Protein AF-A0A7I8DFU7-F1 (afdb_monomer_lite)

Radius of gyration: 16.45 Å; chains: 1; bounding box: 30×27×47 Å

pLDDT: mean 86.19, std 8.22, range [53.94, 96.5]

InterPro domains:
  IPR001036 Acriflavin resistance protein [PF00873] (8-87)
  IPR001036 Acriflavin resistance protein [PR00702] (4-27)
  IPR001036 Acriflavin resistance protein [PR00702] (31-52)
  IPR001036 Acriflavin resistance protein [PR00702] (59-83)
  IPR001036 Acriflavin resistance protein [PTHR32063] (1-92)

Secondary structure (DSSP, 8-s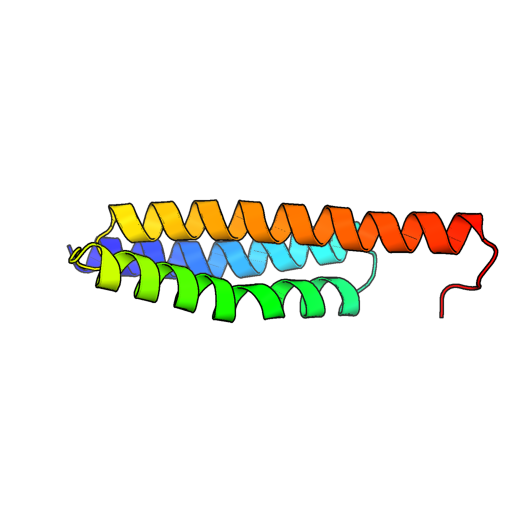tate):
-HHHHHHHHHHHHHHHHHHHHHHHHHHS-SHHHHHHHTTHHHHHHHHHHHHHHTT----HHHHHHHHHHHHHHHHHHHHHHHHHHHHHHHTT----

Sequence (96 aa):
MADSFISLGLALILSIVLVYMAMAGQFESLSSPFIIMFSIPPTFIGVVVGLLIMGKPLSIMALIGYILLVGIVVNNAIVLIDGDRRRRMKRGFPAN

Structure (mmCIF, N/CA/C/O backbone):
data_AF-A0A7I8DFU7-F1
#
_entry.id   AF-A0A7I8DFU7-F1
#
loop_
_atom_site.group_PDB
_atom_site.id
_atom_site.type_symbol
_atom_site.label_atom_id
_atom_site.l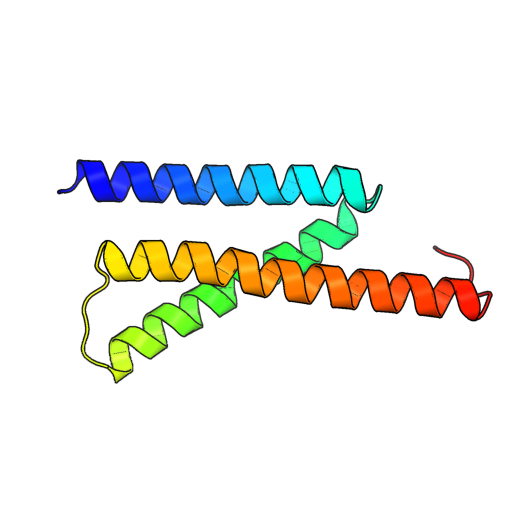abel_alt_id
_atom_site.label_comp_id
_atom_site.label_asym_id
_atom_site.label_entity_id
_atom_site.label_seq_id
_atom_site.pdbx_PDB_ins_code
_atom_site.Cartn_x
_atom_site.Cartn_y
_atom_site.Cartn_z
_atom_site.occupancy
_atom_site.B_iso_or_equiv
_atom_site.auth_seq_id
_atom_site.auth_comp_id
_atom_site.auth_asym_id
_atom_site.auth_atom_id
_atom_site.pdbx_PDB_model_num
ATOM 1 N N . MET A 1 1 ? -7.552 10.732 20.963 1.00 62.31 1 MET A N 1
ATOM 2 C CA . MET A 1 1 ? -7.575 9.412 20.276 1.00 62.31 1 MET A CA 1
ATOM 3 C C . MET A 1 1 ? -7.953 9.565 18.810 1.00 62.31 1 MET A C 1
ATOM 5 O O . MET A 1 1 ? -7.187 9.100 17.979 1.00 62.31 1 MET A O 1
ATOM 9 N N . ALA A 1 2 ? -9.068 10.232 18.478 1.00 73.88 2 ALA A N 1
ATOM 10 C CA . ALA A 1 2 ? -9.448 10.510 17.087 1.00 73.88 2 ALA A CA 1
ATOM 11 C C . ALA A 1 2 ? -8.351 11.259 16.303 1.00 73.88 2 ALA A C 1
ATOM 13 O O . ALA A 1 2 ? -8.042 10.876 15.179 1.00 73.88 2 ALA A O 1
ATOM 14 N N . ASP A 1 3 ? -7.673 12.223 16.934 1.00 82.81 3 ASP A N 1
ATOM 15 C CA . ASP A 1 3 ? -6.579 12.981 16.304 1.00 82.81 3 ASP A CA 1
ATOM 16 C C . ASP A 1 3 ? -5.408 12.089 15.873 1.00 82.81 3 ASP A C 1
ATOM 18 O O . ASP A 1 3 ? -4.801 12.312 14.830 1.00 82.81 3 ASP A O 1
ATOM 22 N N . SER A 1 4 ? -5.121 11.033 16.643 1.00 85.38 4 SER A N 1
ATOM 23 C CA . SER A 1 4 ? -4.077 10.054 16.323 1.00 85.38 4 SER A CA 1
ATOM 24 C C . SER A 1 4 ? -4.464 9.166 15.138 1.00 85.38 4 SER A C 1
ATOM 26 O O . SER A 1 4 ? -3.614 8.816 14.328 1.00 85.38 4 SER A O 1
ATOM 28 N N . PHE A 1 5 ? -5.744 8.801 15.012 1.00 80.62 5 PHE A N 1
ATOM 29 C CA . PHE A 1 5 ? -6.229 8.052 13.849 1.00 80.62 5 PHE A CA 1
ATOM 30 C C . PHE A 1 5 ? -6.202 8.908 12.578 1.00 80.62 5 PHE A C 1
ATOM 32 O O . PHE A 1 5 ? -5.814 8.412 11.522 1.00 80.62 5 PHE A O 1
ATOM 39 N N . ILE A 1 6 ? -6.551 10.194 12.684 1.00 86.25 6 ILE A N 1
ATOM 40 C CA . ILE A 1 6 ? -6.495 11.141 11.562 1.00 86.25 6 ILE A CA 1
ATOM 41 C C . ILE A 1 6 ? -5.047 11.375 11.125 1.00 86.25 6 ILE A C 1
ATOM 43 O O . ILE A 1 6 ? -4.754 11.302 9.932 1.00 86.25 6 ILE A O 1
ATOM 47 N N . SER A 1 7 ? -4.126 11.608 12.063 1.00 87.25 7 SER A N 1
ATOM 48 C CA . SER A 1 7 ? -2.716 11.830 11.728 1.00 87.25 7 SER A CA 1
ATOM 49 C C . SER A 1 7 ? -2.066 10.597 11.101 1.00 87.25 7 SER A C 1
ATOM 51 O O . SER A 1 7 ? -1.331 10.734 10.125 1.00 87.25 7 SER A O 1
ATOM 53 N N . LEU A 1 8 ? -2.390 9.390 11.578 1.00 86.69 8 LEU A N 1
ATOM 54 C CA . LEU A 1 8 ? -1.948 8.140 10.953 1.00 86.69 8 LEU A CA 1
ATOM 55 C C . LEU A 1 8 ? -2.568 7.928 9.571 1.00 86.69 8 LEU A C 1
ATOM 57 O O . LEU A 1 8 ? -1.867 7.503 8.658 1.00 86.69 8 LEU A O 1
ATOM 61 N N . GLY A 1 9 ? -3.852 8.248 9.393 1.00 85.06 9 GLY A N 1
ATOM 62 C CA . GLY A 1 9 ? -4.507 8.200 8.086 1.00 85.06 9 GLY A CA 1
ATOM 63 C C . GLY A 1 9 ? -3.840 9.136 7.075 1.00 85.06 9 GLY A C 1
ATOM 64 O O . GLY A 1 9 ? -3.532 8.723 5.958 1.00 85.06 9 GLY A O 1
ATOM 65 N N . LEU A 1 10 ? -3.531 10.369 7.487 1.00 88.06 10 LEU A N 1
ATOM 66 C CA . LEU A 1 10 ? -2.777 11.328 6.675 1.00 88.06 10 LEU A CA 1
ATOM 67 C C . LEU A 1 10 ? -1.361 10.836 6.371 1.00 88.06 10 LEU A C 1
ATOM 69 O O . LEU A 1 10 ? -0.928 10.915 5.223 1.00 88.06 10 LEU A O 1
ATOM 73 N N . ALA A 1 11 ? -0.654 10.294 7.365 1.00 87.38 11 ALA A N 1
ATOM 74 C CA . ALA A 1 11 ? 0.675 9.720 7.176 1.00 87.38 11 ALA A CA 1
ATOM 75 C C . ALA A 1 11 ? 0.657 8.561 6.168 1.00 87.38 11 ALA A C 1
ATOM 77 O O . ALA A 1 11 ? 1.582 8.424 5.372 1.00 87.38 11 ALA A O 1
ATOM 78 N N . LEU A 1 12 ? -0.411 7.761 6.158 1.00 85.81 12 LEU A N 1
ATOM 79 C CA . LEU A 1 12 ? -0.585 6.649 5.231 1.00 85.81 12 LEU A CA 1
ATOM 80 C C . LEU A 1 12 ? -0.798 7.133 3.793 1.00 85.81 12 LEU A C 1
ATOM 82 O O . LEU A 1 12 ? -0.150 6.635 2.876 1.00 85.81 12 LEU A O 1
ATOM 86 N N . ILE A 1 13 ? -1.642 8.149 3.598 1.00 88.75 13 ILE A N 1
ATOM 87 C CA . ILE A 1 13 ? -1.846 8.777 2.285 1.00 88.75 13 ILE A CA 1
ATOM 88 C C . ILE A 1 13 ? -0.542 9.412 1.788 1.00 88.75 13 ILE A C 1
ATOM 90 O O . ILE A 1 13 ? -0.123 9.155 0.660 1.00 88.75 13 ILE A O 1
ATOM 94 N N . LEU A 1 14 ? 0.132 10.193 2.637 1.00 90.81 14 LEU A N 1
ATOM 95 C CA . LEU A 1 14 ? 1.424 10.803 2.314 1.00 90.81 14 LEU A CA 1
ATOM 96 C C . LEU A 1 14 ? 2.477 9.748 1.968 1.00 90.81 14 LEU A C 1
ATOM 98 O O . LEU A 1 14 ? 3.206 9.914 0.995 1.00 90.81 14 LEU A O 1
ATOM 102 N N . SER A 1 15 ? 2.530 8.649 2.721 1.00 87.19 15 SER A N 1
ATOM 103 C CA . SER A 1 15 ? 3.436 7.534 2.451 1.00 87.19 15 SER A CA 1
ATOM 104 C C . SER A 1 15 ? 3.192 6.938 1.066 1.00 87.19 15 SER A C 1
ATOM 106 O O . SER A 1 15 ? 4.148 6.780 0.312 1.00 87.19 15 SER A O 1
ATOM 108 N N . ILE A 1 16 ? 1.935 6.680 0.691 1.00 87.12 16 ILE A N 1
ATOM 109 C CA . ILE A 1 16 ? 1.591 6.150 -0.636 1.00 87.12 16 ILE A CA 1
ATOM 110 C C . ILE A 1 16 ? 2.053 7.104 -1.745 1.00 87.12 16 ILE A C 1
ATOM 112 O O . ILE A 1 16 ? 2.662 6.663 -2.720 1.00 87.12 16 ILE A O 1
ATOM 116 N N . VAL A 1 17 ? 1.808 8.408 -1.589 1.00 89.56 17 VAL A N 1
ATOM 117 C CA . VAL A 1 17 ? 2.215 9.427 -2.571 1.00 89.56 17 VAL A CA 1
ATOM 118 C C . VAL A 1 17 ? 3.738 9.496 -2.703 1.00 89.56 17 VAL A C 1
ATOM 120 O O . VAL A 1 17 ? 4.262 9.480 -3.818 1.00 89.56 17 VAL A O 1
ATOM 123 N N . LEU A 1 18 ? 4.459 9.530 -1.580 1.00 88.25 18 LEU A N 1
ATOM 124 C CA . LEU A 1 18 ? 5.922 9.578 -1.565 1.00 88.25 18 LEU A CA 1
ATOM 125 C C . LEU A 1 18 ? 6.539 8.322 -2.184 1.00 88.25 18 LEU A C 1
ATOM 127 O O . LEU A 1 18 ? 7.474 8.421 -2.975 1.00 88.25 18 LEU A O 1
ATOM 131 N N . VAL A 1 19 ? 5.992 7.147 -1.871 1.00 87.44 19 VAL A N 1
ATOM 132 C CA . VAL A 1 19 ? 6.423 5.870 -2.451 1.00 87.44 19 VAL A CA 1
ATOM 133 C C . VAL A 1 19 ? 6.193 5.853 -3.962 1.00 87.44 19 VAL A C 1
ATOM 135 O O . VAL A 1 19 ? 7.080 5.444 -4.708 1.00 87.44 19 VAL A O 1
ATOM 138 N N . TYR A 1 20 ? 5.044 6.344 -4.434 1.00 86.00 20 TYR A N 1
ATOM 139 C CA . TYR A 1 20 ? 4.771 6.447 -5.865 1.00 86.00 20 TYR A CA 1
ATOM 140 C C . TYR A 1 20 ? 5.774 7.363 -6.576 1.00 86.00 20 TYR A C 1
ATOM 142 O O . TYR A 1 20 ? 6.337 6.969 -7.596 1.00 86.00 20 TYR A O 1
ATOM 150 N N . MET A 1 21 ? 6.048 8.551 -6.025 1.00 85.88 21 MET A N 1
ATOM 151 C CA . MET A 1 21 ? 7.046 9.474 -6.582 1.00 85.88 21 MET A CA 1
ATOM 152 C C . MET A 1 21 ? 8.452 8.868 -6.604 1.00 85.88 21 MET A C 1
ATOM 154 O O . MET A 1 21 ? 9.138 8.962 -7.621 1.00 85.88 21 MET A O 1
ATOM 158 N N . ALA A 1 22 ? 8.869 8.216 -5.517 1.00 86.81 22 ALA A N 1
ATOM 159 C CA . ALA A 1 22 ? 10.165 7.550 -5.448 1.00 86.81 22 ALA A CA 1
ATOM 160 C C . ALA A 1 22 ? 10.293 6.459 -6.525 1.00 86.81 22 ALA A C 1
ATOM 162 O O . ALA A 1 22 ? 11.301 6.399 -7.227 1.00 86.81 22 ALA A O 1
ATOM 163 N N . MET A 1 23 ? 9.248 5.647 -6.720 1.00 83.56 23 MET A N 1
ATOM 164 C CA . MET A 1 23 ? 9.232 4.618 -7.763 1.00 83.56 23 MET A CA 1
ATOM 165 C C . MET A 1 23 ? 9.190 5.206 -9.176 1.00 83.56 23 MET A C 1
ATOM 167 O O . MET A 1 23 ? 9.880 4.703 -10.058 1.00 83.56 23 MET A O 1
ATOM 171 N N . ALA A 1 24 ? 8.428 6.276 -9.406 1.00 82.69 24 ALA A N 1
ATOM 172 C CA . ALA A 1 24 ? 8.397 6.961 -10.696 1.00 82.69 24 ALA A CA 1
ATOM 173 C C . AL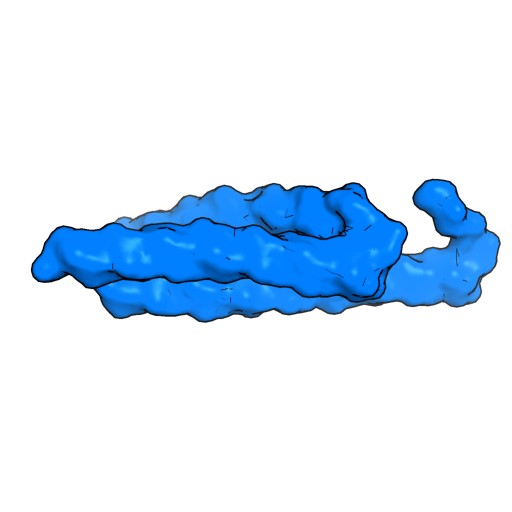A A 1 24 ? 9.788 7.493 -11.084 1.00 82.69 24 ALA A C 1
ATOM 175 O O . ALA A 1 24 ? 10.208 7.323 -12.228 1.00 82.69 24 ALA A O 1
ATOM 176 N N . GLY A 1 25 ? 10.525 8.060 -10.121 1.00 82.25 25 GLY A N 1
ATOM 177 C CA . GLY A 1 25 ? 11.915 8.473 -10.316 1.00 82.25 25 GLY A CA 1
ATOM 178 C C . GLY A 1 25 ? 12.872 7.300 -10.547 1.00 82.25 25 GLY A C 1
ATOM 179 O O . GLY A 1 25 ? 13.823 7.430 -11.308 1.00 82.25 25 GLY A O 1
ATOM 180 N N . GLN A 1 26 ? 12.613 6.142 -9.935 1.00 76.31 26 GLN A N 1
ATOM 181 C CA . GLN A 1 26 ? 13.488 4.972 -10.037 1.00 76.31 26 GLN A CA 1
ATOM 182 C C . GLN A 1 26 ? 13.300 4.161 -11.328 1.00 76.31 26 GLN A C 1
ATOM 184 O O . GLN A 1 26 ? 14.264 3.609 -11.853 1.00 76.31 26 GLN A O 1
ATOM 189 N N . PHE A 1 27 ? 12.072 4.052 -11.838 1.00 73.00 27 PHE A N 1
ATOM 190 C CA . PHE A 1 27 ? 11.764 3.227 -13.009 1.00 73.00 27 PHE A CA 1
ATOM 191 C C . PHE A 1 27 ? 11.708 4.006 -14.329 1.00 73.00 27 PHE A C 1
ATOM 193 O O . PHE A 1 27 ? 11.504 3.373 -15.368 1.00 73.00 27 PHE A O 1
ATOM 200 N N . GLU A 1 28 ? 11.834 5.339 -14.303 1.00 74.50 28 GLU A N 1
ATOM 201 C CA . GLU A 1 28 ? 11.631 6.231 -15.466 1.00 74.50 28 GLU A CA 1
ATOM 202 C C . GLU A 1 28 ? 10.328 5.919 -16.237 1.00 74.50 28 GLU A C 1
ATOM 204 O O . GLU A 1 28 ? 10.191 6.163 -17.432 1.00 74.50 28 GLU A O 1
ATOM 209 N N . SER A 1 29 ? 9.358 5.310 -15.552 1.00 73.62 29 SER A N 1
ATOM 210 C CA . SER A 1 29 ? 8.116 4.794 -16.116 1.00 73.62 29 SER A CA 1
ATOM 211 C C . SER A 1 29 ? 7.025 4.908 -15.067 1.00 73.62 29 SER A C 1
ATOM 213 O O . SER A 1 29 ? 7.207 4.490 -13.924 1.00 73.62 29 SER A O 1
ATOM 215 N N . LEU A 1 30 ? 5.884 5.465 -15.468 1.00 72.00 30 LEU A N 1
ATOM 216 C CA . LEU A 1 30 ? 4.708 5.649 -14.612 1.00 72.00 30 LEU A CA 1
ATOM 217 C C . LEU A 1 30 ? 3.822 4.393 -14.557 1.00 72.00 30 LEU A C 1
ATOM 219 O O . LEU A 1 30 ? 3.015 4.242 -13.642 1.00 72.00 30 LEU A O 1
ATOM 223 N N . SER A 1 31 ? 4.012 3.455 -15.488 1.00 77.50 31 SER A N 1
ATOM 224 C CA . SER A 1 31 ? 3.213 2.228 -15.576 1.00 77.50 31 SER A CA 1
ATOM 225 C C . SER A 1 31 ? 3.635 1.180 -14.543 1.00 77.50 31 SER A C 1
ATOM 227 O O . SER A 1 31 ? 2.783 0.544 -13.925 1.00 77.50 31 SER A O 1
ATOM 229 N N . SER A 1 32 ? 4.942 1.011 -14.309 1.00 80.62 32 SER A N 1
ATOM 230 C CA . SER A 1 32 ? 5.449 0.033 -13.332 1.00 80.62 32 SER A CA 1
ATOM 231 C C . SER A 1 32 ? 4.999 0.335 -11.890 1.00 80.62 32 SER A C 1
ATOM 233 O O . SER A 1 32 ? 4.510 -0.581 -11.226 1.00 80.62 32 SER A O 1
ATOM 235 N N . PRO A 1 33 ? 5.069 1.592 -11.398 1.00 82.62 33 PRO A N 1
ATOM 236 C CA . PRO A 1 33 ? 4.559 1.971 -10.080 1.00 82.62 33 PRO A CA 1
ATOM 237 C C . PRO A 1 33 ? 3.059 1.710 -9.909 1.00 82.62 33 PRO A C 1
ATOM 239 O O . PRO A 1 33 ? 2.627 1.289 -8.836 1.00 82.62 33 PRO A O 1
ATOM 242 N N . PHE A 1 34 ? 2.262 1.916 -10.961 1.00 84.69 34 PHE A N 1
ATOM 243 C CA . PHE A 1 34 ? 0.815 1.700 -10.920 1.00 84.69 34 PHE A CA 1
ATOM 244 C C . PHE A 1 34 ? 0.456 0.232 -10.643 1.00 84.69 34 PHE A C 1
ATOM 246 O O . PHE A 1 34 ? -0.405 -0.056 -9.812 1.00 84.69 34 PHE A O 1
ATOM 253 N N . ILE A 1 35 ? 1.172 -0.703 -11.274 1.00 85.94 35 ILE A N 1
ATOM 254 C CA . ILE A 1 35 ? 0.994 -2.146 -11.045 1.00 85.94 35 ILE A CA 1
ATOM 255 C C . ILE A 1 35 ? 1.319 -2.504 -9.587 1.00 85.94 35 ILE A C 1
ATOM 257 O O . ILE A 1 35 ? 0.601 -3.285 -8.964 1.00 85.94 35 ILE A O 1
ATOM 261 N N . ILE A 1 36 ? 2.362 -1.894 -9.016 1.00 87.19 36 ILE A N 1
ATOM 262 C CA . ILE A 1 36 ? 2.751 -2.111 -7.618 1.00 87.19 36 ILE A CA 1
ATOM 263 C C . ILE A 1 36 ? 1.671 -1.582 -6.670 1.00 87.19 36 ILE A C 1
ATOM 265 O O . ILE A 1 36 ? 1.303 -2.275 -5.724 1.00 87.19 36 ILE A O 1
ATOM 269 N N . MET A 1 37 ? 1.096 -0.404 -6.926 1.00 87.69 37 MET A N 1
ATOM 270 C CA . MET A 1 37 ? 0.030 0.150 -6.078 1.00 87.69 37 MET A CA 1
ATOM 271 C C . MET A 1 37 ? -1.213 -0.747 -6.008 1.00 87.69 37 MET A C 1
ATOM 273 O O . MET A 1 37 ? -1.895 -0.769 -4.983 1.00 87.69 37 MET A O 1
ATOM 277 N N . PHE A 1 38 ? -1.473 -1.548 -7.042 1.00 89.69 38 PHE A N 1
ATOM 278 C CA . PHE A 1 38 ? -2.580 -2.506 -7.058 1.00 89.69 38 PHE A CA 1
ATOM 279 C C . PHE A 1 38 ? -2.436 -3.632 -6.014 1.00 89.69 38 PHE A C 1
ATOM 281 O O . PHE A 1 38 ? -3.412 -4.300 -5.677 1.00 89.69 38 PHE A O 1
ATOM 288 N N . SER A 1 39 ? -1.239 -3.823 -5.448 1.00 89.38 39 SER A N 1
ATOM 289 C CA . SER A 1 39 ? -0.996 -4.767 -4.347 1.00 89.38 39 SER A CA 1
ATOM 290 C C . SER A 1 39 ? -1.366 -4.217 -2.958 1.00 89.38 39 SER A C 1
ATOM 292 O O . SER A 1 39 ? -1.471 -4.983 -1.996 1.00 89.38 39 SER A O 1
ATOM 294 N N . ILE A 1 40 ? -1.646 -2.913 -2.830 1.00 90.75 40 ILE A N 1
ATOM 295 C CA . ILE A 1 40 ? -2.010 -2.284 -1.549 1.00 90.75 40 ILE A CA 1
ATOM 296 C C . ILE A 1 40 ? -3.413 -2.717 -1.068 1.00 90.75 40 ILE A C 1
ATOM 298 O O . ILE A 1 40 ? -3.517 -3.172 0.075 1.00 90.75 40 ILE A O 1
ATOM 302 N N . PRO A 1 41 ? -4.489 -2.667 -1.887 1.00 90.31 41 PRO A N 1
ATOM 303 C CA . PRO A 1 41 ? -5.816 -3.121 -1.463 1.00 90.31 41 PRO A CA 1
ATOM 304 C C . PRO A 1 41 ? -5.866 -4.565 -0.927 1.00 90.31 41 PRO A C 1
ATOM 306 O O . PRO A 1 41 ? -6.403 -4.759 0.167 1.00 90.31 41 PRO A O 1
ATOM 309 N N . PRO A 1 42 ? -5.286 -5.585 -1.598 1.00 93.69 42 PRO A N 1
ATOM 310 C CA . PRO A 1 42 ? -5.282 -6.942 -1.051 1.00 93.69 42 PRO A CA 1
ATOM 311 C C . PRO A 1 42 ? -4.444 -7.062 0.230 1.00 93.69 42 PRO A C 1
ATOM 313 O O . PRO A 1 42 ? -4.794 -7.847 1.110 1.00 93.69 42 PRO A O 1
ATOM 316 N N . THR A 1 43 ? -3.395 -6.247 0.393 1.00 93.12 43 THR A N 1
ATOM 317 C CA . THR A 1 43 ? -2.615 -6.192 1.642 1.00 93.12 43 THR A CA 1
ATOM 318 C C . THR A 1 43 ? -3.475 -5.719 2.815 1.00 93.12 43 THR A C 1
ATOM 320 O O . THR A 1 43 ? -3.435 -6.315 3.892 1.00 93.12 43 THR A O 1
ATOM 323 N N . PHE A 1 44 ? -4.304 -4.689 2.609 1.00 92.50 44 PHE A N 1
ATOM 324 C CA . PHE A 1 44 ? -5.231 -4.208 3.634 1.00 92.50 44 PHE A CA 1
ATOM 325 C C . PHE A 1 44 ? -6.262 -5.271 4.026 1.00 92.50 44 PHE A C 1
ATOM 327 O O . PHE A 1 44 ? -6.493 -5.497 5.214 1.00 92.50 44 PHE A O 1
ATOM 334 N N . ILE A 1 45 ? -6.831 -5.973 3.039 1.00 94.56 45 ILE A N 1
ATOM 335 C CA . ILE A 1 45 ? -7.754 -7.091 3.283 1.00 94.56 45 ILE A CA 1
ATOM 336 C C . ILE A 1 45 ? -7.070 -8.157 4.146 1.00 94.56 45 ILE A C 1
ATOM 338 O O . ILE A 1 45 ? -7.654 -8.609 5.128 1.00 94.56 45 ILE A O 1
ATOM 342 N N . GLY A 1 46 ? -5.816 -8.507 3.843 1.00 94.25 46 GLY A N 1
ATOM 343 C CA . GLY A 1 46 ? -5.032 -9.451 4.641 1.00 94.25 46 GLY A CA 1
ATOM 344 C C . GLY A 1 46 ? -4.864 -9.018 6.100 1.00 94.25 46 GLY A C 1
ATOM 345 O O . GLY A 1 46 ? -5.023 -9.838 7.003 1.00 94.25 46 GLY A O 1
ATOM 346 N N . VAL A 1 47 ? -4.615 -7.729 6.353 1.00 94.31 47 VAL A N 1
ATOM 347 C CA . VAL A 1 47 ? -4.522 -7.191 7.721 1.00 94.31 47 VAL A CA 1
ATOM 348 C C . VAL A 1 47 ? -5.860 -7.272 8.449 1.00 94.31 47 VAL A C 1
ATOM 350 O O . VAL A 1 47 ? -5.901 -7.740 9.587 1.00 94.31 47 VAL A O 1
ATOM 353 N N . VAL A 1 48 ? -6.955 -6.858 7.805 1.00 93.81 48 VAL A N 1
ATOM 354 C CA . VAL A 1 48 ? -8.300 -6.915 8.399 1.00 93.81 48 VAL A CA 1
ATOM 355 C C . VAL A 1 48 ? -8.682 -8.359 8.721 1.00 93.81 48 VAL A C 1
ATOM 357 O O . VAL A 1 48 ? -9.094 -8.645 9.841 1.00 93.81 48 VAL A O 1
ATOM 360 N N . VAL A 1 49 ? -8.479 -9.288 7.785 1.00 95.31 49 VAL A N 1
ATOM 361 C CA . VAL A 1 49 ? -8.750 -10.718 7.992 1.00 95.31 49 VAL A CA 1
ATOM 362 C C . VAL A 1 49 ? -7.872 -11.293 9.106 1.00 95.31 49 VAL A C 1
ATOM 364 O O . VAL A 1 49 ? -8.376 -12.009 9.968 1.00 95.31 49 VAL A O 1
ATOM 367 N N . GLY A 1 50 ? -6.584 -10.947 9.150 1.00 95.12 50 GLY A N 1
ATOM 368 C CA . GLY A 1 50 ? -5.675 -11.397 10.207 1.00 95.12 50 GLY A CA 1
ATOM 369 C C . GLY A 1 50 ? -6.095 -10.916 11.598 1.00 95.12 50 GLY A C 1
ATOM 370 O O . GLY A 1 50 ? -6.094 -11.693 12.553 1.00 95.12 50 GLY A O 1
ATOM 371 N N . LEU A 1 51 ? -6.517 -9.655 11.711 1.00 94.44 51 LEU A N 1
ATOM 372 C CA . LEU A 1 51 ? -7.061 -9.086 12.947 1.00 94.44 51 LEU A CA 1
ATOM 373 C C . LEU A 1 51 ? -8.363 -9.775 13.370 1.00 94.44 51 LEU A C 1
ATOM 375 O O . LEU A 1 51 ? -8.523 -10.082 14.551 1.00 94.44 51 LEU A O 1
ATOM 379 N N . LEU A 1 52 ? -9.254 -10.058 12.413 1.00 93.88 52 LEU A N 1
ATOM 380 C CA . LEU A 1 52 ? -10.517 -10.757 12.656 1.00 93.88 52 LEU A CA 1
ATOM 381 C C . LEU A 1 52 ? -10.290 -12.170 13.199 1.00 93.88 52 LEU A C 1
ATOM 383 O O . LEU A 1 52 ? -10.897 -12.532 14.204 1.00 93.88 52 LEU A O 1
ATOM 387 N N . ILE A 1 53 ? -9.380 -12.943 12.595 1.00 96.50 53 ILE A N 1
ATOM 388 C CA . ILE A 1 53 ? -9.033 -14.297 13.065 1.00 96.50 53 ILE A CA 1
ATOM 389 C C . ILE A 1 53 ? -8.454 -14.249 14.483 1.00 96.50 53 ILE A C 1
ATOM 391 O O . ILE A 1 53 ? -8.747 -15.106 15.312 1.00 96.50 53 ILE A O 1
ATOM 395 N N . MET A 1 54 ? -7.643 -13.232 14.778 1.00 93.81 54 MET A N 1
ATOM 396 C CA . MET A 1 54 ? -7.008 -13.061 16.084 1.00 93.81 54 MET A CA 1
ATOM 397 C C . MET A 1 54 ? -7.935 -12.409 17.128 1.00 93.81 54 MET A C 1
ATOM 399 O O . MET A 1 54 ? -7.526 -12.228 18.275 1.00 93.81 54 MET A O 1
ATOM 403 N N . GLY A 1 55 ? -9.161 -12.029 16.746 1.00 92.69 55 GLY A N 1
ATOM 404 C CA . GLY A 1 55 ? -10.137 -11.368 17.615 1.00 92.69 55 GLY A CA 1
ATOM 405 C C . GLY A 1 55 ? -9.693 -9.991 18.120 1.00 92.69 55 GLY A C 1
ATOM 406 O O . GLY A 1 55 ? -10.156 -9.548 19.171 1.00 92.69 55 GLY A O 1
ATOM 407 N N . LYS A 1 56 ? -8.767 -9.316 17.423 1.00 90.56 56 LYS A N 1
ATOM 408 C CA . LYS A 1 56 ? -8.213 -8.023 17.855 1.00 90.56 56 LYS A CA 1
ATOM 409 C C . LYS A 1 56 ? -8.843 -6.859 17.088 1.00 90.56 56 LYS A C 1
ATOM 411 O O . LYS A 1 56 ? -8.965 -6.936 15.866 1.00 90.56 56 LYS A O 1
ATOM 416 N N . PRO A 1 57 ? -9.187 -5.749 17.766 1.00 88.62 57 PRO A N 1
ATOM 417 C CA . PRO A 1 57 ? -9.695 -4.567 17.090 1.00 88.62 57 PRO A CA 1
ATOM 418 C C . PRO A 1 57 ? -8.589 -3.865 16.296 1.00 88.62 57 PRO A C 1
ATOM 420 O O . PRO A 1 57 ? -7.394 -3.982 16.590 1.00 88.62 57 PRO A O 1
ATOM 423 N N . LEU A 1 58 ? -9.010 -3.070 15.316 1.00 88.44 58 LEU A N 1
ATOM 424 C CA . LEU A 1 58 ? -8.122 -2.236 14.517 1.00 88.44 58 LEU A CA 1
ATOM 425 C C . LEU A 1 58 ? -7.615 -1.064 15.374 1.00 88.44 58 LEU A C 1
ATOM 427 O O . LEU A 1 58 ? -8.277 -0.043 15.542 1.00 88.44 58 LEU A O 1
ATOM 431 N N . SER A 1 59 ? -6.449 -1.265 15.987 1.00 90.62 59 SER A N 1
ATOM 432 C CA . SER A 1 59 ? -5.803 -0.313 16.896 1.00 90.62 59 SER A CA 1
ATOM 433 C C . SER A 1 59 ? -4.715 0.507 16.197 1.00 90.62 59 SER A C 1
ATOM 435 O O . SER A 1 59 ? -4.267 0.170 15.102 1.00 90.62 59 SER A O 1
ATOM 437 N N . ILE A 1 60 ? -4.223 1.555 16.864 1.00 88.62 60 ILE A N 1
ATOM 438 C CA . ILE A 1 60 ? -3.066 2.341 16.398 1.00 88.62 60 ILE A CA 1
ATOM 439 C C . ILE A 1 60 ? -1.851 1.439 16.129 1.00 88.62 60 ILE A C 1
ATOM 441 O O . ILE A 1 60 ? -1.187 1.591 15.108 1.00 88.62 60 ILE A O 1
ATOM 445 N N . MET A 1 61 ? -1.600 0.450 16.992 1.00 90.12 61 MET A N 1
ATOM 446 C CA . MET A 1 61 ? -0.510 -0.512 16.792 1.00 90.12 61 MET A CA 1
ATOM 447 C C . MET A 1 61 ? -0.711 -1.359 15.530 1.00 90.12 61 MET A C 1
ATOM 449 O O . MET A 1 61 ? 0.246 -1.619 14.806 1.00 90.12 61 MET A O 1
ATOM 453 N N . ALA A 1 62 ? -1.954 -1.741 15.225 1.00 91.19 62 ALA A N 1
ATOM 454 C CA . ALA A 1 62 ? -2.270 -2.459 13.995 1.00 91.19 62 ALA A CA 1
ATOM 455 C C . ALA A 1 62 ? -2.065 -1.586 12.743 1.00 91.19 62 ALA A C 1
ATOM 457 O O . ALA A 1 62 ? -1.550 -2.073 11.741 1.00 91.19 62 ALA A O 1
ATOM 458 N N . LEU A 1 63 ? -2.404 -0.292 12.809 1.00 89.81 63 LEU A N 1
ATOM 459 C CA . LEU A 1 63 ? -2.164 0.663 11.720 1.00 89.81 63 LEU A CA 1
ATOM 460 C C . LEU A 1 63 ? -0.671 0.898 11.467 1.00 89.81 63 LEU A C 1
ATOM 462 O O . LEU A 1 63 ? -0.250 0.908 10.315 1.00 89.81 63 LEU A O 1
ATOM 466 N N . ILE A 1 64 ? 0.140 1.028 12.520 1.00 90.69 64 ILE A N 1
ATOM 467 C CA . ILE A 1 64 ? 1.603 1.116 12.388 1.00 90.69 64 ILE A CA 1
ATOM 468 C C . ILE A 1 64 ? 2.151 -0.158 11.730 1.00 90.69 64 ILE A C 1
ATOM 470 O O . ILE A 1 64 ? 2.948 -0.080 10.796 1.00 90.69 64 ILE A O 1
ATOM 474 N N . GLY A 1 65 ? 1.676 -1.331 12.162 1.00 92.31 65 GLY A N 1
ATOM 475 C CA . GLY A 1 65 ? 2.020 -2.608 11.534 1.00 92.31 65 GLY A CA 1
ATOM 476 C C . GLY A 1 65 ? 1.630 -2.670 10.054 1.00 92.31 65 GLY A C 1
ATOM 477 O O . GLY A 1 65 ? 2.414 -3.141 9.235 1.00 92.31 65 GLY A O 1
ATOM 478 N N . TYR A 1 66 ? 0.462 -2.139 9.690 1.00 92.19 66 TYR A N 1
ATOM 479 C CA . TYR A 1 66 ? 0.029 -2.043 8.296 1.00 92.19 66 TYR A CA 1
ATOM 480 C C . TYR A 1 66 ? 0.934 -1.121 7.468 1.00 92.19 66 TYR A C 1
ATOM 482 O O . TYR A 1 66 ? 1.330 -1.505 6.372 1.00 92.19 66 TYR A O 1
ATOM 490 N N . ILE A 1 67 ? 1.335 0.042 7.994 1.00 90.12 67 ILE A N 1
ATOM 491 C CA . ILE A 1 67 ? 2.277 0.950 7.313 1.00 90.12 67 ILE A CA 1
ATOM 492 C C . ILE A 1 67 ? 3.608 0.237 7.025 1.00 90.12 67 ILE A C 1
ATOM 494 O O . ILE A 1 67 ? 4.113 0.295 5.904 1.00 90.12 67 ILE A O 1
ATOM 498 N N . LEU A 1 68 ? 4.153 -0.488 8.009 1.00 92.44 68 LEU A N 1
ATOM 499 C CA . LEU A 1 68 ? 5.372 -1.284 7.825 1.00 92.44 68 LEU A CA 1
ATOM 500 C C . LEU A 1 68 ? 5.181 -2.385 6.772 1.00 92.44 68 LEU A C 1
ATOM 502 O O . LEU A 1 68 ? 6.038 -2.574 5.908 1.00 92.44 68 LEU A O 1
ATOM 506 N N . LEU A 1 69 ? 4.044 -3.085 6.814 1.00 93.50 69 LEU A N 1
ATOM 507 C CA . LEU A 1 69 ? 3.716 -4.147 5.865 1.00 93.50 69 LEU A CA 1
ATOM 508 C C . LEU A 1 69 ? 3.620 -3.623 4.427 1.00 93.50 69 LEU A C 1
ATOM 510 O O . LEU A 1 69 ? 4.150 -4.262 3.520 1.00 93.50 69 LEU A O 1
ATOM 514 N N . VAL A 1 70 ? 3.008 -2.453 4.215 1.00 91.88 70 VAL A N 1
ATOM 515 C CA . VAL A 1 70 ? 2.945 -1.801 2.897 1.00 91.88 70 VAL A CA 1
ATOM 516 C C . VAL A 1 70 ? 4.353 -1.582 2.341 1.00 91.88 70 VAL A C 1
ATOM 518 O O . VAL A 1 70 ? 4.607 -1.927 1.189 1.00 91.88 70 VAL A O 1
ATOM 521 N N . GLY A 1 71 ? 5.295 -1.098 3.157 1.00 89.88 71 GLY A N 1
ATOM 522 C CA . GLY A 1 71 ? 6.691 -0.926 2.739 1.00 89.88 71 GLY A CA 1
ATOM 523 C C . GLY A 1 71 ? 7.362 -2.236 2.309 1.00 89.88 71 GLY A C 1
ATOM 524 O O . GLY A 1 71 ? 8.049 -2.274 1.288 1.00 89.88 71 GLY A O 1
ATOM 525 N N . ILE A 1 72 ? 7.126 -3.327 3.043 1.00 93.31 72 ILE A N 1
ATOM 526 C CA . ILE A 1 72 ? 7.670 -4.657 2.720 1.00 93.31 72 ILE A CA 1
ATOM 527 C C . ILE A 1 72 ? 7.095 -5.178 1.398 1.00 93.31 72 ILE A C 1
ATOM 529 O O . ILE A 1 72 ? 7.842 -5.643 0.536 1.00 93.31 72 ILE A O 1
ATOM 533 N N . VAL A 1 73 ? 5.775 -5.085 1.218 1.00 93.00 73 VAL A N 1
ATOM 534 C CA . VAL A 1 73 ? 5.093 -5.539 -0.004 1.00 93.00 73 VAL A CA 1
ATOM 535 C C . VAL A 1 73 ? 5.585 -4.759 -1.221 1.00 93.00 73 VAL A C 1
ATOM 537 O O . VAL A 1 73 ? 5.916 -5.362 -2.242 1.00 93.00 73 VAL A O 1
ATOM 540 N N . VAL A 1 74 ? 5.707 -3.436 -1.096 1.00 90.25 74 VAL A N 1
ATOM 541 C CA . VAL A 1 74 ? 6.228 -2.578 -2.164 1.00 90.25 74 VAL A CA 1
ATOM 542 C C . VAL A 1 74 ? 7.675 -2.936 -2.499 1.00 90.25 74 VAL A C 1
ATOM 544 O O . VAL A 1 74 ? 7.988 -3.103 -3.674 1.00 90.25 74 VAL A O 1
ATOM 547 N N . ASN A 1 75 ? 8.550 -3.120 -1.504 1.00 91.19 75 ASN A N 1
ATOM 548 C CA . ASN A 1 75 ? 9.943 -3.514 -1.742 1.00 91.19 75 ASN A CA 1
ATOM 549 C C . ASN A 1 75 ? 10.028 -4.842 -2.518 1.00 91.19 75 ASN A C 1
ATOM 551 O O . ASN A 1 75 ? 10.708 -4.932 -3.541 1.00 91.19 75 ASN A O 1
ATOM 555 N N . ASN A 1 76 ? 9.249 -5.843 -2.106 1.00 92.69 76 ASN A N 1
ATOM 556 C CA . ASN A 1 76 ? 9.194 -7.125 -2.806 1.00 92.69 76 ASN A CA 1
ATOM 557 C C . ASN A 1 76 ? 8.726 -6.971 -4.263 1.00 92.69 76 ASN A C 1
ATOM 559 O O . ASN A 1 76 ? 9.291 -7.594 -5.165 1.00 92.69 76 ASN A O 1
ATOM 563 N N . ALA A 1 77 ? 7.729 -6.120 -4.510 1.00 90.44 77 ALA A N 1
ATOM 564 C CA . ALA A 1 77 ? 7.236 -5.846 -5.855 1.00 90.44 77 ALA A CA 1
ATOM 565 C C . ALA A 1 77 ? 8.278 -5.113 -6.725 1.00 90.44 77 ALA A C 1
ATOM 567 O O . ALA A 1 77 ? 8.469 -5.484 -7.885 1.00 90.44 77 ALA A O 1
ATOM 568 N N . ILE A 1 78 ? 9.000 -4.137 -6.157 1.00 89.50 78 ILE A N 1
ATOM 569 C CA . ILE A 1 78 ? 10.110 -3.429 -6.818 1.00 89.50 78 ILE A CA 1
ATOM 570 C C . ILE A 1 78 ? 11.179 -4.430 -7.262 1.00 89.50 78 ILE A C 1
ATOM 572 O O . ILE A 1 78 ? 11.540 -4.453 -8.438 1.00 89.50 78 ILE A O 1
ATOM 576 N N . VAL A 1 79 ? 11.652 -5.294 -6.355 1.00 91.06 79 VAL A N 1
ATOM 577 C CA . VAL A 1 79 ? 12.702 -6.284 -6.655 1.00 91.06 79 VAL A CA 1
ATOM 578 C C . VAL A 1 79 ? 12.262 -7.259 -7.748 1.00 91.06 79 VAL A C 1
ATOM 580 O O . VAL A 1 79 ? 13.062 -7.598 -8.624 1.00 91.06 79 VAL A O 1
ATOM 583 N N . LEU A 1 80 ? 10.999 -7.696 -7.730 1.00 90.62 80 LEU A N 1
ATOM 584 C CA . LEU A 1 80 ? 10.449 -8.599 -8.739 1.00 90.62 80 LEU A CA 1
ATOM 585 C C . LEU A 1 80 ? 10.425 -7.950 -10.132 1.00 90.62 80 LEU A C 1
ATOM 587 O O . LEU A 1 80 ? 10.926 -8.538 -11.092 1.00 90.62 80 LEU A O 1
ATOM 591 N N . ILE A 1 81 ? 9.882 -6.735 -10.238 1.00 87.25 81 ILE A N 1
ATOM 592 C CA . ILE A 1 81 ? 9.757 -6.004 -11.509 1.00 87.25 81 ILE A CA 1
ATOM 593 C C . ILE A 1 81 ? 11.132 -5.634 -12.064 1.00 87.25 81 ILE A C 1
ATOM 595 O O . ILE A 1 81 ? 11.405 -5.827 -13.248 1.00 87.25 81 ILE A O 1
ATOM 599 N N . ASP A 1 82 ? 12.025 -5.149 -11.208 1.00 87.56 82 ASP A N 1
ATOM 600 C CA . ASP A 1 82 ? 13.396 -4.814 -11.581 1.00 87.56 82 ASP A CA 1
ATOM 601 C C . ASP A 1 82 ? 14.190 -6.076 -11.983 1.00 87.56 82 ASP A C 1
ATOM 603 O O . ASP A 1 82 ? 14.987 -6.080 -12.925 1.00 87.56 82 ASP A O 1
ATOM 607 N N . GLY A 1 83 ? 13.910 -7.209 -11.333 1.00 88.94 83 GLY A N 1
ATOM 608 C CA . GLY A 1 83 ? 14.398 -8.525 -11.734 1.00 88.94 83 GLY A CA 1
ATOM 609 C C . GLY A 1 83 ? 13.932 -8.943 -13.133 1.00 88.94 83 GLY A C 1
ATOM 610 O O . GLY A 1 83 ? 14.756 -9.401 -13.932 1.00 88.94 83 GLY A O 1
ATOM 611 N N . ASP A 1 84 ? 12.647 -8.771 -13.452 1.00 86.38 84 ASP A N 1
ATOM 612 C CA . ASP A 1 84 ? 12.100 -9.063 -14.783 1.00 86.38 84 ASP A CA 1
ATOM 613 C C . ASP A 1 84 ? 12.705 -8.140 -15.851 1.00 86.38 84 ASP A C 1
ATOM 615 O O . ASP A 1 84 ? 13.219 -8.621 -16.865 1.00 86.38 84 ASP A O 1
ATOM 619 N N . ARG A 1 85 ? 12.776 -6.829 -15.578 1.00 84.25 85 ARG A N 1
ATOM 620 C CA . ARG A 1 85 ? 13.439 -5.839 -16.444 1.00 84.25 85 ARG A CA 1
ATOM 621 C C . ARG A 1 85 ? 14.877 -6.255 -16.760 1.00 84.25 85 ARG A C 1
ATOM 623 O O . ARG A 1 85 ? 15.252 -6.339 -17.932 1.00 84.25 85 ARG A O 1
ATOM 630 N N . ARG A 1 86 ? 15.673 -6.585 -15.736 1.00 85.06 86 ARG A N 1
ATOM 631 C CA . ARG A 1 86 ? 17.063 -7.043 -15.909 1.00 85.06 86 ARG A CA 1
ATOM 632 C C . ARG A 1 86 ? 17.162 -8.317 -16.745 1.00 85.06 86 ARG A C 1
ATOM 634 O O . ARG A 1 86 ? 18.077 -8.443 -17.559 1.00 85.06 86 ARG A O 1
ATOM 641 N N . ARG A 1 87 ? 16.250 -9.277 -16.563 1.00 86.44 87 ARG A N 1
ATOM 642 C CA . ARG A 1 87 ? 16.231 -10.524 -17.349 1.00 86.44 87 ARG A CA 1
ATOM 643 C C . ARG A 1 87 ? 15.860 -10.277 -18.812 1.00 86.44 87 ARG A C 1
ATOM 645 O 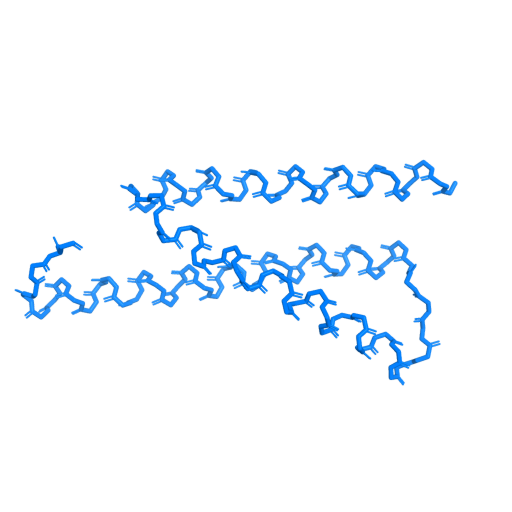O . ARG A 1 87 ? 16.465 -10.907 -19.679 1.00 86.44 87 ARG A O 1
ATOM 652 N N . ARG A 1 88 ? 14.922 -9.366 -19.097 1.00 83.31 88 ARG A N 1
ATOM 653 C CA . ARG A 1 88 ? 14.541 -8.981 -20.469 1.00 83.31 88 ARG A CA 1
ATOM 654 C C . ARG A 1 88 ? 15.691 -8.315 -21.216 1.00 83.31 88 ARG A C 1
ATOM 656 O O . ARG A 1 88 ? 16.008 -8.751 -22.320 1.00 83.31 88 ARG A O 1
ATOM 663 N N . MET A 1 89 ? 16.382 -7.368 -20.575 1.00 81.38 89 MET A N 1
ATOM 664 C CA . MET A 1 89 ? 17.567 -6.715 -21.149 1.00 81.38 89 MET A CA 1
ATOM 665 C C . MET A 1 89 ? 18.676 -7.723 -21.482 1.00 81.38 89 MET A C 1
ATOM 667 O O . MET A 1 89 ? 19.230 -7.691 -22.576 1.00 81.38 89 MET A O 1
ATOM 671 N N . LYS A 1 90 ? 18.958 -8.683 -20.586 1.00 84.50 90 LYS A N 1
ATOM 672 C CA . LYS A 1 90 ? 19.968 -9.735 -20.832 1.00 84.50 90 LYS A CA 1
ATOM 673 C C . LYS A 1 90 ? 19.613 -10.692 -21.975 1.00 84.50 90 LYS A C 1
ATOM 675 O O . LYS A 1 90 ? 20.509 -11.306 -22.540 1.00 84.50 90 LYS A O 1
ATOM 680 N N . ARG A 1 91 ? 18.327 -10.852 -22.295 1.00 82.06 91 ARG A N 1
ATOM 681 C CA . ARG A 1 91 ? 17.843 -11.715 -23.385 1.00 82.06 91 ARG A CA 1
ATOM 682 C C . ARG A 1 91 ? 17.712 -10.984 -24.727 1.00 82.06 91 ARG A C 1
ATOM 684 O O . ARG A 1 91 ? 17.261 -11.599 -25.685 1.00 82.06 91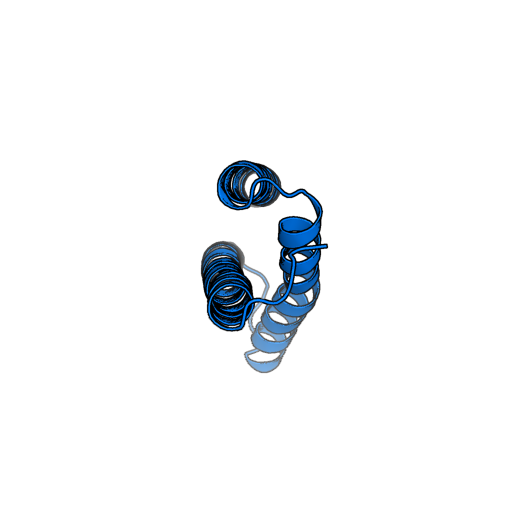 ARG A O 1
ATOM 691 N N . GLY A 1 92 ? 18.086 -9.703 -24.803 1.00 74.25 92 GLY A N 1
ATOM 692 C CA . GLY A 1 92 ? 18.020 -8.916 -26.038 1.00 74.25 92 GLY A CA 1
ATOM 693 C C . GLY A 1 92 ? 16.598 -8.595 -26.511 1.00 74.25 92 GLY A C 1
ATOM 694 O O . GLY A 1 92 ? 16.425 -8.187 -27.655 1.00 74.25 92 GLY A O 1
ATOM 695 N N . PHE A 1 93 ? 15.577 -8.774 -25.663 1.00 68.44 93 PHE A N 1
ATOM 696 C CA . PHE A 1 9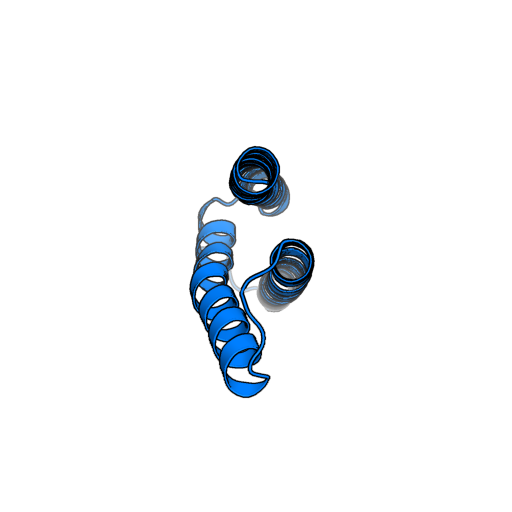3 ? 14.214 -8.369 -26.009 1.00 68.44 93 PHE A CA 1
ATOM 697 C C . PHE A 1 93 ? 14.106 -6.837 -25.934 1.00 68.44 93 PHE A C 1
ATOM 699 O O . PHE A 1 93 ? 14.448 -6.277 -24.886 1.00 68.44 93 PHE A O 1
ATOM 706 N N . PRO A 1 94 ? 13.648 -6.154 -27.002 1.00 57.56 94 PRO A N 1
ATOM 707 C CA . PRO A 1 94 ? 13.474 -4.707 -26.982 1.00 57.56 94 PRO A CA 1
ATOM 708 C C . PRO A 1 94 ? 12.433 -4.327 -25.925 1.00 57.56 94 PRO A C 1
ATOM 710 O O . PRO A 1 94 ? 11.382 -4.960 -25.820 1.00 57.56 94 PRO A O 1
ATOM 713 N N . ALA A 1 95 ? 12.759 -3.315 -25.121 1.00 58.12 95 ALA A N 1
ATOM 714 C CA . ALA A 1 95 ? 11.830 -2.714 -24.177 1.00 58.12 95 ALA A CA 1
ATOM 715 C C . ALA A 1 95 ? 10.806 -1.901 -24.977 1.00 58.12 95 ALA A C 1
ATOM 717 O O . ALA A 1 95 ? 11.146 -0.841 -25.501 1.00 58.12 95 ALA A O 1
ATOM 718 N N . ASN A 1 96 ? 9.600 -2.444 -25.129 1.00 53.94 96 ASN A N 1
ATOM 719 C CA . ASN A 1 96 ? 8.434 -1.705 -25.597 1.00 53.94 96 ASN A CA 1
ATOM 720 C C . ASN A 1 96 ? 7.656 -1.105 -24.424 1.00 53.94 96 ASN A C 1
ATOM 722 O O . ASN A 1 96 ? 7.690 -1.691 -23.317 1.00 53.94 96 ASN A O 1
#

Foldseek 3Di:
DVVLVVVLVVVLVVLLVVLLVVVCVVVVDNVLSVVLVVVLVVLVVVLVVVCVVVVHDCDSVSSVVSSVSSVVSSVVSVCVVVVVVVVCVVVVNDDD

Organism: NCBI:txid2743772